Protein AF-A0A1V5C6Q3-F1 (afdb_monomer_lite)

Secondary structure (DSSP, 8-state):
--HHHHHHHHHHTTPPP--TTTSPEEEETTEEEEE-TTT--EE-----TTSHHHHHHHHHHHTT-TT-HHHHTTS-GGGGT-HHHHHHHHHHHHHHHHHHHT-

Radius of gyration: 15.13 Å; chains: 1; bounding box: 44×37×31 Å

pLDDT: mean 80.99, std 16.61, range [42.62, 96.31]

Foldseek 3Di:
DDPVLLQVLCVVLVHHDDDQVPFDWDDDPVDIFGQDPVVRDTDDHGQDQLALVSVVVSLVSLVPDDPSVVVNVVADPCCSVDSVSSVVSSVVVSVVVVVVVVD

Structure (mmCIF, N/CA/C/O backbone):
data_AF-A0A1V5C6Q3-F1
#
_entry.id   AF-A0A1V5C6Q3-F1
#
loop_
_atom_site.group_PDB
_atom_site.id
_atom_site.type_symbol
_atom_site.label_atom_id
_atom_site.label_alt_id
_atom_site.label_comp_id
_atom_site.label_asym_id
_atom_site.label_entity_id
_atom_site.label_seq_id
_atom_site.pdbx_PDB_ins_code
_atom_site.Cartn_x
_atom_site.Cartn_y
_atom_site.Cartn_z
_atom_site.occupancy
_atom_site.B_iso_or_equiv
_atom_site.auth_seq_id
_atom_site.auth_comp_id
_atom_site.auth_asym_id
_atom_site.auth_atom_id
_atom_site.pdbx_PDB_model_num
ATOM 1 N N . MET A 1 1 ? -0.086 10.509 -10.585 1.00 53.94 1 MET A N 1
ATOM 2 C CA . MET A 1 1 ? -0.276 9.479 -9.539 1.00 53.94 1 MET A CA 1
ATOM 3 C C . MET A 1 1 ? -1.204 10.054 -8.485 1.00 53.94 1 MET A C 1
ATOM 5 O O . MET A 1 1 ? -1.134 11.255 -8.260 1.00 53.94 1 MET A O 1
ATOM 9 N N . SER A 1 2 ? -2.141 9.259 -7.963 1.00 77.94 2 SER A N 1
ATOM 10 C CA . SER A 1 2 ? -3.240 9.762 -7.127 1.00 77.94 2 SER A CA 1
ATOM 11 C C . SER A 1 2 ? -2.793 9.872 -5.670 1.00 77.94 2 SER A C 1
ATOM 13 O O . SER A 1 2 ? -2.784 8.880 -4.950 1.00 77.94 2 SER A O 1
ATOM 15 N N . GLU A 1 3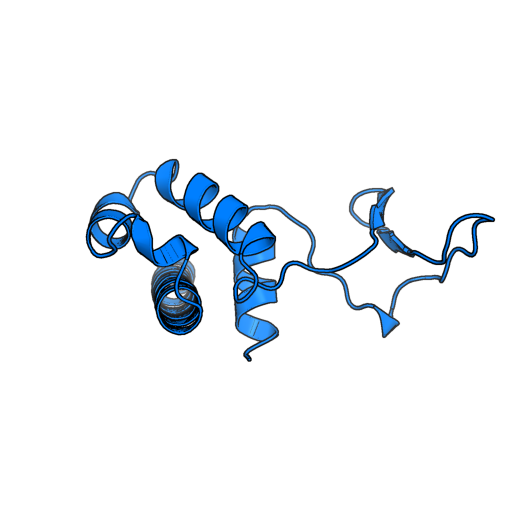 ? -2.423 11.076 -5.234 1.00 85.69 3 GLU A N 1
ATOM 16 C CA . GLU A 1 3 ? -2.146 11.371 -3.821 1.00 85.69 3 GLU A CA 1
ATOM 17 C C . GLU A 1 3 ? -3.309 10.936 -2.916 1.00 85.69 3 GLU A C 1
ATOM 19 O O . GLU A 1 3 ? -3.097 10.412 -1.829 1.00 85.69 3 GLU A O 1
ATOM 24 N N . GLU A 1 4 ? -4.550 11.068 -3.397 1.00 90.62 4 GLU A N 1
ATOM 25 C CA . GLU A 1 4 ? -5.745 10.601 -2.693 1.00 90.62 4 GLU A CA 1
ATOM 26 C C . GLU A 1 4 ? -5.704 9.089 -2.418 1.00 90.62 4 GLU A C 1
ATOM 28 O O . GLU A 1 4 ? -6.046 8.649 -1.319 1.00 90.62 4 GLU A O 1
ATOM 33 N N . ARG A 1 5 ? -5.279 8.287 -3.403 1.00 93.62 5 ARG A N 1
ATOM 34 C CA . ARG A 1 5 ? -5.138 6.833 -3.258 1.00 93.62 5 ARG A CA 1
ATOM 35 C C . ARG A 1 5 ? -4.109 6.503 -2.188 1.00 93.62 5 ARG A C 1
ATOM 37 O O . ARG A 1 5 ? -4.397 5.716 -1.290 1.00 93.62 5 ARG A O 1
ATOM 44 N N . ASP A 1 6 ? -2.926 7.098 -2.293 1.00 92.75 6 ASP A N 1
ATOM 45 C CA . ASP A 1 6 ? -1.811 6.798 -1.398 1.00 92.75 6 ASP A CA 1
ATOM 46 C C . ASP A 1 6 ? -2.115 7.265 0.033 1.00 92.75 6 ASP A C 1
ATOM 48 O O . ASP A 1 6 ? -1.868 6.527 0.988 1.00 92.75 6 ASP A O 1
ATOM 52 N N . ARG A 1 7 ? -2.780 8.415 0.181 1.00 91.12 7 ARG A N 1
ATOM 53 C CA . ARG A 1 7 ? -3.331 8.905 1.450 1.00 91.12 7 ARG A CA 1
ATOM 54 C C . ARG A 1 7 ? -4.325 7.927 2.059 1.00 91.12 7 ARG A C 1
ATOM 56 O O . ARG A 1 7 ? -4.135 7.489 3.189 1.00 91.12 7 ARG A O 1
ATOM 63 N N . PHE A 1 8 ? -5.347 7.537 1.301 1.00 92.62 8 PHE A N 1
ATOM 64 C CA . PHE A 1 8 ? -6.385 6.630 1.788 1.00 92.62 8 PHE A CA 1
ATOM 65 C C . PHE A 1 8 ? -5.814 5.275 2.219 1.00 92.62 8 PHE A C 1
ATOM 67 O O . PHE A 1 8 ? -6.205 4.736 3.253 1.00 92.62 8 PHE A O 1
ATOM 74 N N . LEU A 1 9 ? -4.905 4.706 1.425 1.00 93.75 9 LEU A N 1
ATOM 75 C CA . LEU A 1 9 ? -4.294 3.413 1.726 1.00 93.75 9 LEU A CA 1
ATOM 76 C C . LEU A 1 9 ? -3.361 3.495 2.939 1.00 93.75 9 LEU A C 1
ATOM 78 O O . LEU A 1 9 ? -3.417 2.617 3.791 1.00 93.75 9 LEU A O 1
ATOM 82 N N . THR A 1 10 ? -2.585 4.573 3.064 1.00 91.31 10 THR A N 1
ATOM 83 C CA . THR A 1 10 ? -1.760 4.848 4.253 1.00 91.31 10 THR A CA 1
ATOM 84 C C . THR A 1 10 ? -2.617 4.894 5.517 1.00 91.31 10 THR A C 1
ATOM 86 O O . THR A 1 10 ? -2.342 4.190 6.485 1.00 91.31 10 THR A O 1
ATOM 89 N N . GLU A 1 11 ? -3.723 5.636 5.484 1.00 89.88 11 GLU A N 1
ATOM 90 C CA . GLU A 1 11 ? -4.652 5.712 6.615 1.00 89.88 11 GLU A CA 1
ATOM 91 C C . GLU A 1 11 ? -5.349 4.371 6.889 1.00 89.88 11 GLU A C 1
ATOM 93 O O . GLU A 1 11 ? -5.586 4.011 8.041 1.00 89.88 11 GLU A O 1
ATOM 98 N N . ALA A 1 12 ? -5.661 3.590 5.849 1.00 90.81 12 ALA A N 1
ATOM 99 C CA . ALA A 1 12 ? -6.222 2.249 6.005 1.00 90.81 12 ALA A CA 1
ATOM 100 C C . ALA A 1 12 ? -5.244 1.274 6.679 1.00 90.81 12 ALA A C 1
ATOM 102 O O . ALA A 1 12 ? -5.691 0.380 7.396 1.00 90.81 12 ALA A O 1
ATOM 103 N N . MET A 1 13 ? -3.937 1.473 6.491 1.00 90.75 13 MET A N 1
ATOM 104 C CA . MET A 1 13 ? -2.879 0.735 7.185 1.00 90.75 13 MET A CA 1
ATOM 105 C C . MET A 1 13 ? -2.702 1.169 8.650 1.00 90.75 13 MET A C 1
ATOM 107 O O . MET A 1 13 ? -1.971 0.512 9.387 1.00 90.75 13 MET A O 1
ATOM 111 N N . GLY A 1 14 ? -3.382 2.236 9.087 1.00 85.19 14 GLY A N 1
ATOM 112 C CA . GLY A 1 14 ? -3.201 2.843 10.408 1.00 85.19 14 GLY A CA 1
ATOM 113 C C . GLY A 1 14 ? -1.992 3.779 10.491 1.00 85.19 14 GLY A C 1
ATOM 114 O O . GLY A 1 14 ? -1.629 4.211 11.582 1.00 85.19 14 GLY A O 1
ATOM 115 N N . GLU A 1 15 ? -1.374 4.097 9.355 1.00 84.56 15 GLU A N 1
ATOM 116 C CA . GLU A 1 15 ? -0.265 5.041 9.256 1.00 84.56 15 GLU A CA 1
ATOM 117 C C . GLU A 1 15 ? -0.789 6.462 8.989 1.00 84.56 15 GLU A C 1
ATOM 119 O O . GLU A 1 15 ? -1.933 6.671 8.576 1.00 84.56 15 GLU A O 1
ATOM 124 N N . CYS A 1 16 ? 0.047 7.471 9.233 1.00 77.81 16 CYS A N 1
ATOM 125 C CA . CYS A 1 16 ? -0.320 8.863 8.991 1.00 77.81 16 CYS A CA 1
ATOM 126 C C . CYS A 1 16 ? 0.214 9.332 7.633 1.00 77.81 16 CYS A C 1
ATOM 128 O O . CYS A 1 16 ? 1.419 9.311 7.389 1.00 77.81 16 CYS A O 1
ATOM 130 N N . PHE A 1 17 ? -0.684 9.802 6.766 1.00 77.44 17 PHE A N 1
ATOM 131 C CA . PHE A 1 17 ? -0.311 10.560 5.576 1.00 77.44 17 PHE A CA 1
ATOM 132 C C . PHE A 1 17 ? -0.336 12.046 5.919 1.00 77.44 17 PHE A C 1
ATOM 134 O O . PHE A 1 17 ? -1.325 12.559 6.449 1.00 77.44 17 PHE A O 1
ATOM 141 N N . HIS A 1 18 ? 0.752 12.742 5.637 1.00 74.38 18 HIS A N 1
ATOM 142 C CA . HIS A 1 18 ? 0.969 14.092 6.119 1.00 74.38 18 HIS A CA 1
ATOM 143 C C . HIS A 1 18 ? 0.927 15.095 4.986 1.00 74.38 18 HIS A C 1
ATOM 145 O O . HIS A 1 18 ? 1.498 14.888 3.921 1.00 74.38 18 HIS A O 1
ATOM 151 N N . ASP A 1 19 ? 0.287 16.222 5.241 1.00 64.56 19 ASP A N 1
ATOM 152 C CA . ASP A 1 19 ? 0.438 17.368 4.370 1.00 64.56 19 ASP A CA 1
ATOM 153 C C . ASP A 1 19 ? 1.770 18.045 4.714 1.00 64.56 19 ASP A C 1
ATOM 155 O O . ASP A 1 19 ? 1.933 18.594 5.810 1.00 64.56 19 ASP A O 1
ATOM 159 N N . ILE A 1 20 ? 2.748 17.928 3.813 1.00 57.25 20 ILE A N 1
ATOM 160 C CA . ILE A 1 20 ? 4.100 18.471 4.007 1.00 57.25 20 ILE A CA 1
ATOM 161 C C . ILE A 1 20 ? 4.032 20.002 4.173 1.00 57.25 20 ILE A C 1
ATOM 163 O O . ILE A 1 20 ? 4.865 20.567 4.881 1.00 57.25 20 ILE A O 1
ATOM 167 N N . ASP A 1 21 ? 2.990 20.650 3.637 1.00 55.59 21 ASP A N 1
ATOM 168 C CA . ASP A 1 21 ? 2.769 22.095 3.745 1.00 55.59 21 ASP A CA 1
ATOM 169 C C . ASP A 1 21 ? 2.183 22.522 5.108 1.00 55.59 21 ASP A C 1
ATOM 171 O O . ASP A 1 21 ? 2.247 23.698 5.471 1.00 55.59 21 ASP A O 1
ATOM 175 N N . LEU A 1 22 ? 1.641 21.585 5.899 1.00 51.06 22 LEU A N 1
ATOM 176 C CA . LEU A 1 22 ? 1.056 21.855 7.224 1.00 51.06 22 LEU A CA 1
ATOM 177 C C . LEU A 1 22 ? 1.990 21.501 8.395 1.00 51.06 22 LEU A C 1
ATOM 179 O O . LEU A 1 22 ? 1.676 21.801 9.552 1.00 51.06 22 LEU A O 1
ATOM 183 N N . GLY A 1 23 ? 3.130 20.859 8.128 1.00 53.62 23 GLY A N 1
ATOM 184 C CA . GLY A 1 23 ? 4.129 20.530 9.143 1.00 53.62 23 GLY A CA 1
ATOM 185 C C . GLY A 1 23 ? 4.942 21.753 9.579 1.00 53.62 23 GLY A C 1
ATOM 186 O O . GLY A 1 23 ? 5.304 22.597 8.765 1.00 53.62 23 GLY A O 1
ATOM 187 N N . LYS A 1 24 ? 5.299 21.852 10.870 1.00 50.69 24 LYS A N 1
ATOM 188 C CA . LYS A 1 24 ? 6.350 22.794 11.291 1.00 50.69 24 LYS A CA 1
ATOM 189 C C . LYS A 1 24 ? 7.699 22.223 10.839 1.00 50.69 24 LYS A C 1
ATOM 191 O O . LYS A 1 24 ? 8.061 21.152 11.333 1.00 50.69 24 LYS A O 1
ATOM 196 N N . PRO A 1 25 ? 8.447 22.894 9.946 1.00 54.00 25 PRO A N 1
ATOM 197 C CA . PRO A 1 25 ? 9.753 22.406 9.533 1.00 54.00 25 PRO A CA 1
ATOM 198 C C . PRO A 1 25 ? 10.691 22.398 10.742 1.00 54.00 25 PRO A C 1
ATOM 200 O O . PRO A 1 25 ? 10.946 23.431 11.363 1.00 54.00 25 PRO A O 1
ATOM 203 N N . VAL A 1 26 ? 11.204 21.223 11.088 1.00 53.44 26 VAL A N 1
ATOM 204 C CA . VAL A 1 26 ? 12.270 21.053 12.069 1.00 53.44 26 VAL A CA 1
ATOM 205 C C . VAL A 1 26 ? 13.570 20.936 11.290 1.00 53.44 26 VAL A C 1
ATOM 207 O O . VAL A 1 26 ? 13.826 19.939 10.616 1.00 53.44 26 VAL A O 1
ATOM 210 N N . PHE A 1 27 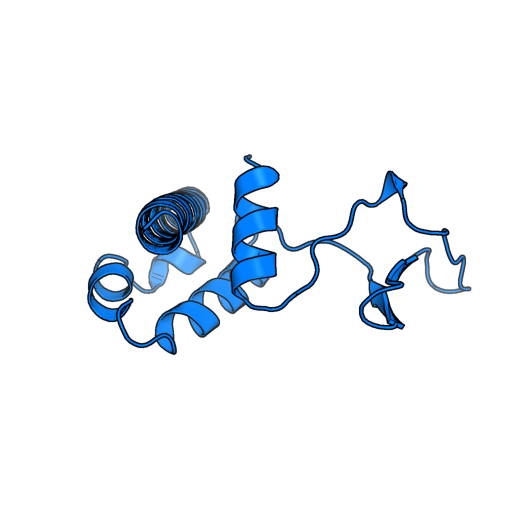? 14.404 21.969 11.370 1.00 49.25 27 PHE A N 1
ATOM 211 C CA . PHE A 1 27 ? 15.763 21.916 10.844 1.00 49.25 27 PHE A CA 1
ATOM 212 C C . PHE A 1 27 ? 16.665 21.250 11.883 1.00 49.25 27 PHE A C 1
ATOM 214 O O . PHE A 1 27 ? 16.913 21.810 12.949 1.00 49.25 27 PHE A O 1
ATOM 221 N N . SER A 1 28 ? 17.154 20.048 11.578 1.00 51.09 28 SER A N 1
ATOM 222 C CA . SER A 1 28 ? 18.231 19.407 12.334 1.00 51.09 28 SER A CA 1
ATOM 223 C C . SER A 1 28 ? 19.538 19.460 11.538 1.00 51.09 28 SER A C 1
ATOM 225 O O . SER A 1 28 ? 19.532 19.625 10.317 1.00 51.09 28 SER A O 1
ATOM 227 N N . CYS A 1 29 ? 20.673 19.249 12.208 1.00 42.62 29 CYS A N 1
ATOM 228 C CA . CYS A 1 29 ? 22.013 19.249 11.606 1.00 42.62 29 CYS A CA 1
ATOM 229 C C . CYS A 1 29 ? 22.214 18.188 10.498 1.00 42.62 29 CYS A C 1
ATOM 231 O O . CYS A 1 29 ? 23.273 18.157 9.879 1.00 42.62 29 CYS A O 1
ATOM 233 N N . LYS A 1 30 ? 21.239 17.289 10.278 1.00 46.25 30 LYS A N 1
ATOM 234 C CA . LYS A 1 30 ? 21.294 16.162 9.331 1.00 46.25 30 LYS A CA 1
ATOM 235 C C . LYS A 1 30 ? 20.238 16.219 8.214 1.00 46.25 30 LYS A C 1
ATOM 237 O O . LYS A 1 30 ? 20.130 15.266 7.450 1.00 46.25 30 LYS A O 1
ATOM 242 N N . GLY A 1 31 ? 19.479 17.310 8.109 1.00 52.28 31 GLY A N 1
ATOM 243 C CA . GLY A 1 31 ? 18.369 17.446 7.161 1.00 52.28 31 GLY A CA 1
ATOM 244 C C . GLY A 1 31 ? 17.084 17.912 7.846 1.00 52.28 31 GLY A C 1
ATOM 245 O O . GLY A 1 31 ? 16.922 17.755 9.062 1.00 52.28 31 GLY A O 1
ATOM 246 N N . GLY A 1 32 ? 16.207 18.547 7.065 1.00 52.06 32 GLY A N 1
ATOM 247 C CA . GLY A 1 32 ? 14.895 19.011 7.518 1.00 52.06 32 GLY A CA 1
ATOM 248 C C . GLY A 1 32 ? 13.865 17.880 7.529 1.00 52.06 32 GLY A C 1
ATOM 249 O O . GLY A 1 32 ? 13.888 17.021 6.653 1.00 52.06 32 GLY A O 1
ATOM 250 N N . GLY A 1 33 ? 12.968 17.888 8.512 1.00 55.81 33 GLY A N 1
ATOM 251 C CA . GLY A 1 33 ? 11.804 16.997 8.594 1.00 55.81 33 GLY A CA 1
ATOM 252 C C . GLY A 1 33 ? 10.651 17.687 9.321 1.00 55.81 33 GLY A C 1
ATOM 253 O O . GLY A 1 33 ? 10.760 18.863 9.668 1.00 55.81 33 GLY A O 1
ATOM 254 N N . PHE A 1 34 ? 9.550 16.986 9.576 1.00 61.12 34 PHE A N 1
ATOM 255 C CA . PHE A 1 34 ? 8.449 17.514 10.389 1.00 61.12 34 PHE A CA 1
ATOM 256 C C . PHE A 1 34 ? 8.109 16.547 11.519 1.00 61.12 34 PHE A C 1
ATOM 258 O O . PHE A 1 34 ? 8.225 15.336 11.357 1.00 61.12 34 PHE A O 1
ATOM 265 N N . VAL A 1 35 ? 7.685 17.078 12.664 1.00 62.28 35 VAL A N 1
ATOM 266 C CA . VAL A 1 35 ? 7.090 16.257 13.726 1.00 62.28 35 VAL A CA 1
ATOM 267 C C . VAL A 1 35 ? 5.592 16.216 13.486 1.00 62.28 35 VAL A C 1
ATOM 269 O O . VAL A 1 35 ? 4.935 17.261 13.467 1.00 62.28 35 VAL A O 1
ATOM 272 N N . CYS A 1 36 ? 5.049 15.024 13.268 1.00 61.41 36 CYS A N 1
ATOM 273 C CA . CYS A 1 36 ? 3.614 14.866 13.115 1.00 61.41 36 CYS A CA 1
ATOM 274 C C . CYS A 1 36 ? 2.916 15.109 14.462 1.00 61.41 36 CYS A C 1
ATOM 276 O O . CYS A 1 36 ? 3.229 14.432 15.436 1.00 61.41 36 CYS A O 1
ATOM 278 N N . PRO A 1 37 ? 1.917 16.001 14.550 1.00 58.62 37 PRO A N 1
ATOM 279 C CA . PRO A 1 37 ? 1.202 16.244 15.802 1.00 58.62 37 PRO A CA 1
ATOM 280 C C . PRO A 1 37 ? 0.277 15.087 16.220 1.00 58.62 37 PRO A C 1
ATOM 282 O O . PRO A 1 37 ? -0.260 15.122 17.320 1.00 58.62 37 PRO A O 1
ATOM 285 N N . LYS A 1 38 ? 0.042 14.094 15.347 1.00 62.62 38 LYS A N 1
ATOM 286 C CA . LYS A 1 38 ? -0.786 12.915 15.650 1.00 62.62 38 LYS A CA 1
ATOM 287 C C . LYS A 1 38 ? 0.026 11.723 16.151 1.00 62.62 38 LYS A C 1
ATOM 289 O O . LYS A 1 38 ? -0.444 11.040 17.052 1.00 62.62 38 LYS A O 1
ATOM 294 N N . CYS A 1 39 ? 1.193 11.454 15.562 1.00 65.19 39 CYS A N 1
ATOM 295 C CA . CYS A 1 39 ? 2.053 10.345 15.987 1.00 65.19 39 CYS A CA 1
ATOM 296 C C . CYS A 1 39 ? 3.283 10.785 16.791 1.00 65.19 39 CYS A C 1
ATOM 298 O O . CYS A 1 39 ? 3.990 9.928 17.295 1.00 65.19 39 CYS A O 1
ATOM 300 N N . GLU A 1 40 ? 3.535 12.092 16.925 1.00 63.62 40 GLU A N 1
ATOM 301 C CA . GLU A 1 40 ? 4.696 12.681 17.620 1.00 63.62 40 GLU A CA 1
ATOM 302 C C . GLU A 1 40 ? 6.066 12.236 17.069 1.00 63.62 40 GLU A C 1
ATOM 304 O O . GLU A 1 40 ? 7.109 12.525 17.655 1.00 63.62 40 GLU A O 1
ATOM 309 N N . GLU A 1 41 ? 6.086 11.592 15.901 1.00 63.41 41 GLU A N 1
ATOM 310 C CA . GLU A 1 41 ? 7.302 11.109 15.252 1.00 63.41 41 GLU A CA 1
ATOM 311 C C . GLU A 1 41 ? 7.835 12.090 14.204 1.00 63.41 41 GLU A C 1
ATOM 313 O O . GLU A 1 41 ? 7.088 12.866 13.595 1.00 63.41 41 GLU A O 1
ATOM 318 N N . LEU A 1 42 ? 9.156 12.036 13.991 1.00 63.41 42 LEU A N 1
ATOM 319 C CA . LEU A 1 42 ? 9.823 12.722 12.891 1.00 63.41 42 LEU A CA 1
ATOM 320 C C . LEU A 1 42 ? 9.529 11.980 11.592 1.00 63.41 42 LEU A C 1
ATOM 322 O O . LEU A 1 42 ? 9.886 10.814 11.436 1.00 63.41 42 LEU A O 1
ATOM 326 N N . VAL A 1 43 ? 8.955 12.687 10.634 1.00 63.91 43 VAL A N 1
ATOM 327 C CA . VAL A 1 43 ? 8.597 12.124 9.343 1.00 63.91 43 VAL A CA 1
ATOM 328 C C . VAL A 1 43 ? 9.383 12.828 8.247 1.00 63.91 43 VAL A C 1
ATOM 330 O O . VAL A 1 43 ? 9.549 14.052 8.240 1.00 63.91 43 VAL A O 1
ATOM 333 N N . VAL A 1 44 ? 9.902 12.012 7.333 1.00 62.16 44 VAL A N 1
ATOM 334 C CA . VAL A 1 44 ? 10.821 12.433 6.269 1.00 62.16 44 VAL A CA 1
ATOM 335 C C . VAL A 1 44 ? 10.140 12.381 4.896 1.00 62.16 44 VAL A C 1
ATOM 337 O O . VAL A 1 44 ? 10.490 13.154 4.008 1.00 62.16 44 VAL A O 1
ATOM 340 N N . SER A 1 45 ? 9.122 11.531 4.726 1.00 67.81 45 SER A N 1
ATOM 341 C CA . SER A 1 45 ? 8.305 11.436 3.510 1.00 67.81 45 SER A CA 1
ATOM 342 C C . SER A 1 45 ? 6.973 10.726 3.778 1.00 67.81 45 SER A C 1
ATOM 344 O O . SER A 1 45 ? 6.845 9.988 4.753 1.00 67.81 45 SER A O 1
ATOM 346 N N . ASN A 1 46 ? 5.992 10.926 2.895 1.00 82.50 46 ASN A N 1
ATOM 347 C CA . ASN A 1 46 ? 4.784 10.097 2.839 1.00 82.50 46 ASN A CA 1
ATOM 348 C C . ASN A 1 46 ? 5.040 8.780 2.102 1.00 82.50 46 ASN A C 1
ATOM 350 O O . ASN A 1 46 ? 6.029 8.654 1.381 1.00 82.50 46 ASN A O 1
ATOM 354 N N . ASN A 1 47 ? 4.105 7.837 2.234 1.00 85.94 47 ASN A N 1
ATOM 355 C CA . ASN A 1 47 ? 4.080 6.639 1.403 1.00 85.94 47 ASN A CA 1
ATOM 356 C C . ASN A 1 47 ? 3.655 6.979 -0.027 1.00 85.94 47 ASN A C 1
ATOM 358 O O . ASN A 1 47 ? 2.614 7.598 -0.245 1.00 85.94 47 ASN A O 1
ATOM 362 N N . TYR A 1 48 ? 4.415 6.480 -0.993 1.00 89.94 48 TYR A N 1
ATOM 363 C CA . TYR A 1 48 ? 4.107 6.525 -2.413 1.00 89.94 48 TYR A CA 1
ATOM 364 C C . TYR A 1 48 ? 4.162 5.106 -2.974 1.00 89.94 48 TYR A C 1
ATOM 366 O O . TYR A 1 48 ? 5.221 4.614 -3.350 1.00 89.94 48 TYR A O 1
ATOM 374 N N . PHE A 1 49 ? 3.018 4.426 -3.084 1.00 92.62 49 PHE A N 1
ATOM 375 C CA . PHE A 1 49 ? 2.963 2.990 -3.419 1.00 92.62 49 PHE A CA 1
ATOM 376 C C . PHE A 1 49 ? 3.366 2.642 -4.860 1.00 92.62 49 PHE A C 1
ATOM 378 O O . PHE A 1 49 ? 3.384 1.479 -5.254 1.00 92.62 49 PHE A O 1
ATOM 385 N N . SER A 1 50 ? 3.726 3.639 -5.661 1.00 90.25 50 SER A N 1
ATOM 386 C CA . SER A 1 50 ? 4.451 3.447 -6.915 1.00 90.25 50 SER A CA 1
ATOM 387 C C . SER A 1 50 ? 5.927 3.099 -6.713 1.00 90.25 50 SER A C 1
ATOM 389 O O . SER A 1 50 ? 6.551 2.517 -7.607 1.00 90.25 50 SER A O 1
ATOM 391 N N . THR A 1 51 ? 6.513 3.470 -5.573 1.00 91.81 51 THR A N 1
ATOM 392 C CA . THR A 1 51 ? 7.889 3.130 -5.211 1.00 91.81 51 THR A CA 1
ATOM 393 C C . THR A 1 51 ? 7.948 1.690 -4.721 1.00 91.81 51 THR A C 1
ATOM 395 O O . THR A 1 51 ? 6.985 1.148 -4.180 1.00 91.81 51 THR A O 1
ATOM 398 N N . ARG A 1 52 ? 9.091 1.038 -4.934 1.00 92.94 52 ARG A N 1
ATOM 399 C CA . ARG A 1 52 ? 9.279 -0.356 -4.525 1.00 92.94 52 ARG A CA 1
ATOM 400 C C . ARG A 1 52 ? 9.201 -0.524 -3.004 1.00 92.94 52 ARG A C 1
ATOM 402 O O . ARG A 1 52 ? 8.621 -1.497 -2.535 1.00 92.94 52 ARG A O 1
ATOM 409 N N . GLU A 1 53 ? 9.799 0.401 -2.257 1.00 90.44 53 GLU A N 1
ATOM 410 C CA . GLU A 1 53 ? 9.902 0.321 -0.798 1.00 90.44 53 GLU A CA 1
ATOM 411 C C . GLU A 1 53 ? 8.530 0.442 -0.127 1.00 90.44 53 GLU A C 1
ATOM 413 O O . GLU A 1 53 ? 8.131 -0.442 0.633 1.00 90.44 53 GLU A O 1
ATOM 418 N N . ASP A 1 54 ? 7.771 1.482 -0.471 1.00 91.31 54 ASP A N 1
ATOM 419 C CA . ASP A 1 54 ? 6.456 1.718 0.125 1.00 91.31 54 ASP A CA 1
ATOM 420 C C . ASP A 1 54 ? 5.462 0.639 -0.315 1.00 91.31 54 ASP A C 1
ATOM 422 O O . ASP A 1 54 ? 4.650 0.159 0.479 1.00 91.31 54 ASP A O 1
ATOM 426 N N . PHE A 1 55 ? 5.558 0.187 -1.570 1.00 94.94 55 PHE A N 1
ATOM 427 C CA . PHE A 1 55 ? 4.743 -0.918 -2.059 1.00 94.94 55 PHE A CA 1
ATOM 428 C C . PHE A 1 55 ? 5.006 -2.226 -1.316 1.00 94.94 55 PHE A C 1
ATOM 430 O O . PHE A 1 55 ? 4.062 -2.956 -1.033 1.00 94.94 55 PHE A O 1
ATOM 437 N N . ALA A 1 56 ? 6.259 -2.535 -0.971 1.00 94.38 56 ALA A N 1
ATOM 438 C CA . ALA A 1 56 ? 6.570 -3.745 -0.214 1.00 94.38 56 ALA A CA 1
ATOM 439 C C . ALA A 1 56 ? 5.871 -3.750 1.158 1.00 94.38 56 ALA A C 1
ATOM 441 O O . ALA A 1 56 ? 5.367 -4.793 1.585 1.00 94.38 56 ALA A O 1
ATOM 442 N N . ARG A 1 57 ? 5.768 -2.584 1.815 1.00 93.38 57 ARG A N 1
ATOM 443 C CA . ARG A 1 57 ? 5.001 -2.432 3.063 1.00 93.38 57 ARG A CA 1
ATOM 444 C C . ARG A 1 57 ? 3.507 -2.661 2.838 1.00 93.38 57 ARG A C 1
ATOM 446 O O . ARG A 1 57 ? 2.904 -3.455 3.560 1.00 93.38 57 ARG A O 1
ATOM 453 N N . LEU A 1 58 ? 2.929 -2.050 1.799 1.00 94.94 58 LEU A N 1
ATOM 454 C CA . LEU A 1 58 ? 1.523 -2.261 1.430 1.00 94.94 58 LEU A CA 1
ATOM 455 C C . LEU A 1 58 ? 1.232 -3.738 1.132 1.00 94.94 58 LEU A C 1
ATOM 457 O O . LEU A 1 58 ? 0.265 -4.299 1.640 1.00 94.94 58 LEU A O 1
ATOM 461 N N . TRP A 1 59 ? 2.093 -4.389 0.353 1.00 95.06 59 TRP A N 1
ATOM 462 C CA . TRP A 1 59 ? 1.991 -5.800 -0.009 1.00 95.06 59 TRP A CA 1
ATOM 463 C C . TRP A 1 59 ? 1.986 -6.707 1.226 1.00 95.06 59 TRP A C 1
ATOM 465 O O . TRP A 1 59 ? 1.137 -7.591 1.357 1.00 95.06 59 TRP A O 1
ATOM 475 N N . GLN A 1 60 ? 2.902 -6.461 2.167 1.00 94.38 60 GLN A N 1
ATOM 476 C CA . GLN A 1 60 ? 2.965 -7.199 3.427 1.00 94.38 60 GLN A CA 1
ATOM 477 C C . GLN A 1 60 ? 1.748 -6.933 4.322 1.00 94.38 60 GLN A C 1
ATOM 479 O O . GLN A 1 60 ? 1.313 -7.825 5.049 1.00 94.38 60 GLN A O 1
ATOM 484 N N . TRP A 1 61 ? 1.209 -5.715 4.310 1.00 95.12 61 TRP A N 1
ATOM 485 C CA . TRP A 1 61 ? 0.005 -5.393 5.064 1.00 95.12 61 TRP A CA 1
ATOM 486 C C . TRP A 1 61 ? -1.218 -6.126 4.502 1.00 95.12 61 TRP A C 1
ATOM 488 O O . TRP A 1 61 ? -1.931 -6.771 5.274 1.00 95.12 61 TRP A O 1
ATOM 498 N N . VAL A 1 62 ? -1.420 -6.103 3.176 1.00 95.31 62 VAL A N 1
ATOM 499 C CA . VAL A 1 62 ? -2.548 -6.776 2.505 1.00 95.31 62 VAL A CA 1
ATOM 500 C C . VAL A 1 62 ? -2.529 -8.282 2.750 1.00 95.31 62 VAL A C 1
ATOM 502 O O . VAL A 1 62 ? -3.581 -8.859 3.019 1.00 95.31 62 VAL A O 1
ATOM 505 N N . SER A 1 63 ? -1.355 -8.922 2.712 1.00 94.44 63 SER A N 1
ATOM 506 C CA . SER A 1 63 ? -1.239 -10.376 2.906 1.00 94.44 63 SER A CA 1
ATOM 507 C C . SER A 1 63 ? -1.677 -10.859 4.295 1.00 94.44 63 SER A C 1
ATOM 509 O O . SER A 1 63 ? -1.917 -12.051 4.481 1.00 94.44 63 SER A O 1
ATOM 511 N N . LYS A 1 64 ? -1.811 -9.941 5.261 1.00 94.69 64 LYS A N 1
ATOM 512 C CA . LYS A 1 64 ? -2.265 -10.212 6.631 1.00 94.69 64 LYS A CA 1
ATOM 513 C C . LYS A 1 64 ? -3.738 -9.864 6.869 1.00 94.69 64 LYS A C 1
ATOM 515 O O . LYS A 1 64 ? -4.237 -10.145 7.953 1.00 94.69 64 LYS A O 1
ATOM 520 N N . GLN A 1 65 ? -4.429 -9.239 5.911 1.00 92.31 65 GLN A N 1
ATOM 521 C CA . GLN A 1 65 ? -5.821 -8.824 6.099 1.00 92.31 65 GLN A CA 1
ATOM 522 C C . GLN A 1 65 ? -6.794 -9.965 5.803 1.00 92.31 65 GLN A C 1
ATOM 524 O O . GLN A 1 65 ? -6.878 -10.468 4.675 1.00 92.31 65 GLN A O 1
ATOM 529 N N . GLU A 1 66 ? -7.600 -10.320 6.801 1.00 88.62 66 GLU A N 1
ATOM 530 C CA . GLU A 1 66 ? -8.729 -11.226 6.612 1.00 88.62 66 GLU A CA 1
ATOM 531 C C . GLU A 1 66 ? -9.731 -10.610 5.616 1.00 88.62 66 GLU A C 1
ATOM 533 O O . GLU A 1 66 ? -10.120 -9.449 5.728 1.00 88.62 66 GLU A O 1
ATOM 538 N N . GLY A 1 67 ? -10.117 -11.372 4.589 1.00 88.94 67 GLY A N 1
ATOM 539 C CA . GLY A 1 67 ? -11.044 -10.921 3.540 1.00 88.94 67 GLY A CA 1
ATOM 540 C C . GLY A 1 67 ? -10.398 -10.342 2.274 1.00 88.94 67 GLY A C 1
ATOM 541 O O . GLY A 1 67 ? -11.084 -10.229 1.260 1.00 88.94 67 GLY A O 1
ATOM 542 N N . LEU A 1 68 ? -9.088 -10.059 2.264 1.00 93.19 68 LEU A N 1
ATOM 543 C CA . LEU A 1 68 ? -8.377 -9.604 1.054 1.00 93.19 68 LEU A CA 1
ATOM 544 C C . LEU A 1 68 ? -7.646 -10.721 0.297 1.00 93.19 68 LEU A C 1
ATOM 546 O O . LEU A 1 68 ? -7.080 -10.465 -0.764 1.00 93.19 68 LEU A O 1
ATOM 550 N N . GLY A 1 69 ? -7.691 -11.967 0.779 1.00 92.06 69 GLY A N 1
ATOM 551 C CA . GLY A 1 69 ? -6.952 -13.086 0.183 1.00 92.06 69 GLY A CA 1
ATOM 552 C C . GLY A 1 69 ? -7.241 -13.301 -1.308 1.00 92.06 69 GLY A C 1
ATOM 553 O O . GLY A 1 69 ? -6.312 -13.429 -2.095 1.00 92.06 69 GLY A O 1
ATOM 554 N N . SER A 1 70 ? -8.513 -13.248 -1.727 1.00 92.50 70 SER A N 1
ATOM 555 C CA . SER A 1 70 ? -8.881 -13.403 -3.148 1.00 92.50 70 SER A CA 1
ATOM 556 C C . SER A 1 70 ? -8.353 -12.268 -4.029 1.00 92.50 70 SER A C 1
ATOM 558 O O . SER A 1 70 ? -7.970 -12.507 -5.170 1.00 92.50 70 SER A O 1
ATOM 560 N N . PHE A 1 71 ? -8.314 -11.041 -3.502 1.00 95.06 71 PHE A N 1
ATOM 561 C CA . PHE A 1 71 ? -7.710 -9.908 -4.197 1.00 95.06 71 PHE A CA 1
ATOM 562 C C . PHE A 1 71 ? -6.195 -10.095 -4.310 1.00 95.06 71 PHE A C 1
ATOM 564 O O . PHE A 1 71 ? -5.641 -9.980 -5.397 1.00 95.06 71 PHE A O 1
ATOM 571 N N . PHE A 1 72 ? -5.537 -10.438 -3.202 1.00 94.19 72 PHE A N 1
ATOM 572 C CA . PHE A 1 72 ? -4.089 -10.611 -3.139 1.00 94.19 72 PHE A CA 1
ATOM 573 C C . PHE A 1 72 ? -3.593 -11.722 -4.073 1.00 94.19 72 PHE A C 1
ATOM 575 O O . PHE A 1 72 ? -2.633 -11.523 -4.809 1.00 94.19 72 PHE A O 1
ATOM 582 N N . SER A 1 73 ? -4.289 -12.862 -4.121 1.00 92.94 73 SER A N 1
ATOM 583 C CA . SER A 1 73 ? -3.943 -13.986 -5.001 1.00 92.94 73 SER A CA 1
ATOM 584 C C . SER A 1 73 ? -4.106 -13.694 -6.497 1.00 92.94 73 SER A C 1
ATOM 586 O O . SER A 1 73 ? -3.595 -14.460 -7.310 1.00 92.94 73 SER A O 1
ATOM 588 N N . ALA A 1 74 ? -4.797 -12.615 -6.881 1.00 94.50 74 ALA A N 1
ATOM 589 C CA . ALA A 1 74 ? -4.918 -12.212 -8.282 1.00 94.50 74 ALA A CA 1
ATOM 590 C C . ALA A 1 74 ? -3.631 -11.575 -8.837 1.00 94.50 74 ALA A 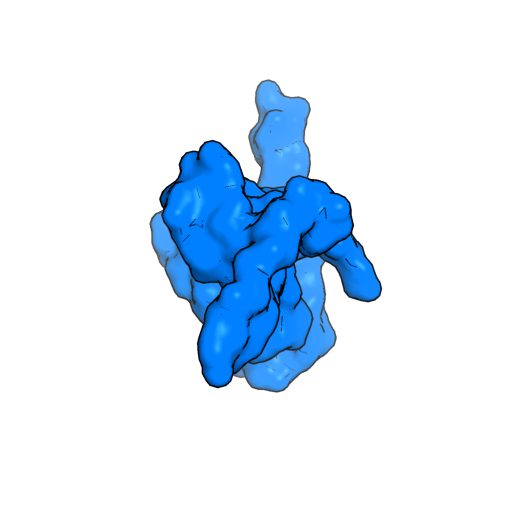C 1
ATOM 592 O O . ALA A 1 74 ? -3.529 -11.379 -10.049 1.00 94.50 74 ALA A O 1
ATOM 593 N N . PHE A 1 75 ? -2.666 -11.254 -7.970 1.00 94.00 75 PHE A N 1
ATOM 594 C CA . PHE A 1 75 ? -1.415 -10.610 -8.345 1.00 94.00 75 PHE A CA 1
ATOM 595 C C . PHE A 1 75 ? -0.219 -11.539 -8.089 1.00 94.00 75 PHE A C 1
ATOM 597 O O . PHE A 1 75 ? -0.100 -12.115 -7.005 1.00 94.00 75 PHE A O 1
ATOM 604 N N . PRO A 1 76 ? 0.689 -11.694 -9.065 1.00 92.06 76 PRO A N 1
ATOM 605 C CA . PRO A 1 76 ? 1.895 -12.496 -8.897 1.00 92.06 76 PRO A CA 1
ATOM 606 C C . PRO A 1 76 ? 2.944 -11.779 -8.028 1.00 92.06 76 PRO A C 1
ATOM 608 O O . PRO A 1 76 ? 2.925 -10.559 -7.875 1.00 92.06 76 PRO A O 1
ATOM 611 N N . ALA A 1 77 ? 3.884 -12.527 -7.445 1.00 86.56 77 ALA A N 1
ATOM 612 C CA . ALA A 1 77 ? 4.890 -11.976 -6.524 1.00 86.56 77 ALA A CA 1
ATOM 613 C C . ALA A 1 77 ? 5.866 -10.975 -7.181 1.00 86.56 77 ALA A C 1
ATOM 615 O O . ALA A 1 77 ? 6.413 -10.106 -6.502 1.00 86.56 77 ALA A O 1
ATOM 616 N N . ASP A 1 78 ? 6.064 -11.064 -8.497 1.00 90.19 78 ASP A N 1
ATOM 617 C CA . ASP A 1 78 ? 6.878 -10.137 -9.294 1.00 90.19 78 ASP A CA 1
ATOM 618 C C . ASP A 1 78 ? 6.212 -8.764 -9.504 1.00 90.19 78 ASP A C 1
ATOM 620 O O 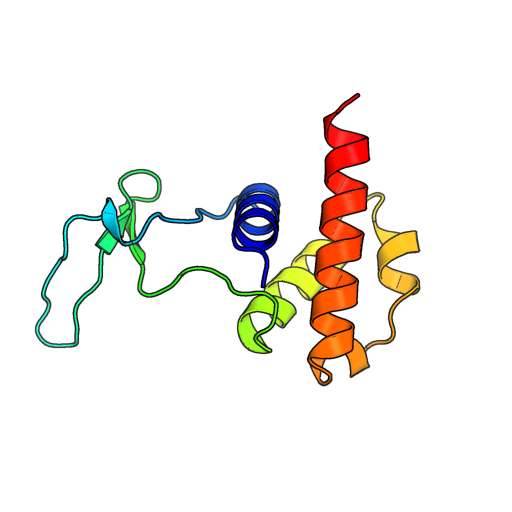. ASP A 1 78 ? 6.875 -7.832 -9.963 1.00 90.19 78 ASP A O 1
ATOM 624 N N . THR A 1 79 ? 4.957 -8.585 -9.066 1.00 91.75 79 THR A N 1
ATOM 625 C CA . THR A 1 79 ? 4.279 -7.275 -8.984 1.00 91.75 79 THR A CA 1
ATOM 626 C C . THR A 1 79 ? 5.156 -6.230 -8.289 1.00 91.75 79 THR A C 1
ATOM 628 O O . THR A 1 79 ? 5.169 -5.071 -8.691 1.00 91.75 79 THR A O 1
ATOM 631 N N . ILE A 1 80 ? 5.943 -6.629 -7.280 1.00 90.38 80 ILE A N 1
ATOM 632 C CA . ILE A 1 80 ? 6.846 -5.731 -6.542 1.00 90.38 80 ILE A CA 1
ATOM 633 C C . ILE A 1 80 ? 7.877 -5.069 -7.466 1.00 90.38 80 ILE A C 1
ATOM 635 O O . ILE A 1 80 ? 8.253 -3.920 -7.233 1.00 90.38 80 ILE A O 1
ATOM 639 N N . GLU A 1 81 ? 8.326 -5.749 -8.519 1.00 91.00 81 GLU A N 1
ATOM 640 C CA . GLU A 1 81 ? 9.391 -5.266 -9.402 1.00 91.00 81 GLU A CA 1
ATOM 641 C C . GLU A 1 81 ? 8.865 -4.305 -10.478 1.00 91.00 81 GLU A C 1
ATOM 643 O O . GLU A 1 81 ? 9.543 -3.342 -10.847 1.00 91.00 81 GLU A O 1
ATOM 648 N N . ASN A 1 82 ? 7.620 -4.483 -10.921 1.00 92.62 82 ASN A N 1
ATOM 649 C CA . ASN A 1 82 ? 7.041 -3.714 -12.019 1.00 92.62 82 ASN A CA 1
ATOM 650 C C . ASN A 1 82 ? 6.200 -2.520 -11.527 1.00 92.62 82 ASN A C 1
ATOM 652 O O . ASN A 1 82 ? 5.186 -2.684 -10.858 1.00 92.62 82 ASN A O 1
ATOM 656 N N . SER A 1 83 ? 6.588 -1.301 -11.915 1.00 91.00 83 SER A N 1
ATOM 657 C CA . SER A 1 83 ? 5.898 -0.064 -11.512 1.00 91.00 83 SER A CA 1
ATOM 658 C C . SER A 1 83 ? 4.431 0.017 -11.937 1.00 91.00 83 SER A C 1
ATOM 660 O O . SER A 1 83 ? 3.610 0.566 -11.198 1.00 91.00 83 SER A O 1
ATOM 662 N N . ASP A 1 84 ? 4.087 -0.503 -13.109 1.00 93.19 84 ASP A N 1
ATOM 663 C CA . ASP A 1 84 ? 2.715 -0.456 -13.611 1.00 93.19 84 ASP A CA 1
ATOM 664 C C . ASP A 1 84 ? 1.833 -1.438 -12.839 1.00 93.19 84 ASP A C 1
ATOM 666 O O . ASP A 1 84 ? 0.726 -1.088 -12.428 1.00 93.19 84 ASP A O 1
ATOM 670 N N . GLU A 1 85 ? 2.359 -2.627 -12.538 1.00 94.38 85 GLU A N 1
ATOM 671 C CA . GLU A 1 85 ? 1.654 -3.620 -11.724 1.00 94.38 85 GLU A CA 1
ATOM 672 C C . GLU A 1 85 ? 1.500 -3.160 -10.266 1.00 94.38 85 GLU A C 1
ATOM 674 O O . GLU A 1 85 ? 0.419 -3.311 -9.694 1.00 94.38 85 GLU A O 1
ATOM 679 N N . ARG A 1 86 ? 2.503 -2.482 -9.684 1.00 94.81 86 ARG A N 1
ATOM 680 C CA . ARG A 1 86 ? 2.364 -1.830 -8.366 1.00 94.81 86 ARG A CA 1
ATOM 681 C C . ARG A 1 86 ? 1.211 -0.831 -8.341 1.00 94.81 86 ARG A C 1
ATOM 683 O O . ARG A 1 86 ? 0.382 -0.850 -7.430 1.00 94.81 86 ARG A O 1
ATOM 690 N N . ASN A 1 87 ? 1.127 0.027 -9.358 1.00 94.69 87 ASN A N 1
ATOM 691 C CA . ASN A 1 87 ? 0.047 1.005 -9.459 1.00 94.69 87 ASN A CA 1
ATOM 692 C C . ASN A 1 87 ? -1.313 0.336 -9.661 1.00 94.69 87 ASN A C 1
ATOM 694 O O . ASN A 1 87 ? -2.278 0.713 -9.000 1.00 94.69 87 ASN A O 1
ATOM 698 N N . ARG A 1 88 ? -1.387 -0.687 -10.515 1.00 95.19 88 ARG A N 1
ATOM 699 C CA . ARG A 1 88 ? -2.611 -1.457 -10.744 1.00 95.19 88 ARG A CA 1
ATOM 700 C C . ARG A 1 88 ? -3.105 -2.135 -9.466 1.00 95.19 88 ARG A C 1
ATOM 702 O O . ARG A 1 88 ? -4.306 -2.105 -9.190 1.00 95.19 88 ARG A O 1
ATOM 709 N N . PHE A 1 89 ? -2.194 -2.704 -8.680 1.00 96.25 89 PHE A N 1
ATOM 710 C CA . PHE A 1 89 ? -2.498 -3.277 -7.373 1.00 96.25 89 PHE A CA 1
ATOM 711 C C . PHE A 1 89 ? -3.030 -2.206 -6.414 1.00 96.25 89 PHE A C 1
ATOM 713 O O . PHE A 1 89 ? -4.119 -2.364 -5.864 1.00 96.25 89 PHE A O 1
ATOM 720 N N . ALA A 1 90 ? -2.312 -1.091 -6.247 1.00 96.00 90 ALA A N 1
ATOM 721 C CA . ALA A 1 90 ? -2.723 -0.017 -5.343 1.00 96.00 90 ALA A CA 1
ATOM 722 C C . ALA A 1 90 ? -4.093 0.572 -5.735 1.00 96.00 90 ALA A C 1
ATOM 724 O O . ALA A 1 90 ? -4.957 0.768 -4.881 1.00 96.00 90 ALA A O 1
ATOM 725 N N . ASP A 1 91 ? -4.340 0.790 -7.029 1.00 96.00 91 ASP A N 1
ATOM 726 C CA . ASP A 1 91 ? -5.619 1.293 -7.539 1.00 96.00 91 ASP A CA 1
ATOM 727 C C . ASP A 1 91 ? -6.764 0.303 -7.295 1.00 96.00 91 ASP A C 1
ATOM 729 O O . ASP A 1 91 ? -7.870 0.698 -6.914 1.00 96.00 91 ASP A O 1
ATOM 733 N N . GLY A 1 92 ? -6.513 -0.989 -7.526 1.00 95.62 92 GLY A N 1
ATOM 734 C CA . GLY A 1 92 ? -7.484 -2.055 -7.291 1.00 95.62 92 GLY A CA 1
ATOM 735 C C . GLY A 1 92 ? -7.865 -2.165 -5.817 1.00 95.62 92 GLY A C 1
ATOM 736 O O . GLY A 1 92 ? -9.053 -2.195 -5.488 1.00 95.62 92 GLY A O 1
ATOM 737 N N . LEU A 1 93 ? -6.866 -2.143 -4.934 1.00 96.31 93 LEU A N 1
ATOM 738 C CA . LEU A 1 93 ? -7.059 -2.188 -3.489 1.00 96.31 93 LEU A CA 1
ATOM 739 C C . LEU A 1 93 ? -7.847 -0.972 -2.992 1.00 96.31 93 LEU A C 1
ATOM 741 O O . LEU A 1 93 ? -8.807 -1.120 -2.238 1.00 96.31 93 LEU A O 1
ATOM 745 N N . TYR A 1 94 ? -7.483 0.225 -3.449 1.00 95.69 94 TYR A N 1
ATOM 746 C CA . TYR A 1 94 ? -8.177 1.462 -3.099 1.00 95.69 94 TYR A CA 1
ATOM 747 C C . TYR A 1 94 ? -9.661 1.420 -3.490 1.00 95.69 94 TYR A C 1
ATOM 749 O O . TYR A 1 94 ? -10.527 1.721 -2.666 1.00 95.69 94 TYR A O 1
ATOM 757 N N . LYS A 1 95 ? -9.976 0.982 -4.717 1.00 95.25 95 LYS A N 1
ATOM 758 C CA . LYS A 1 95 ? -11.367 0.830 -5.179 1.00 95.25 95 LYS A CA 1
ATOM 759 C C . LYS A 1 95 ? -12.135 -0.178 -4.329 1.00 95.25 95 LYS A C 1
ATOM 761 O O . LYS A 1 95 ? -13.259 0.107 -3.919 1.00 95.25 95 LYS A O 1
ATOM 766 N N . LEU A 1 96 ? -11.526 -1.329 -4.048 1.00 94.69 96 LEU A N 1
ATOM 767 C CA . LEU A 1 96 ? -12.131 -2.380 -3.234 1.00 94.69 96 LEU A CA 1
ATOM 768 C C . LEU A 1 96 ? -12.478 -1.866 -1.830 1.00 94.69 96 LEU A C 1
ATOM 770 O O . LEU A 1 96 ? -13.617 -2.005 -1.390 1.00 94.69 96 LEU A O 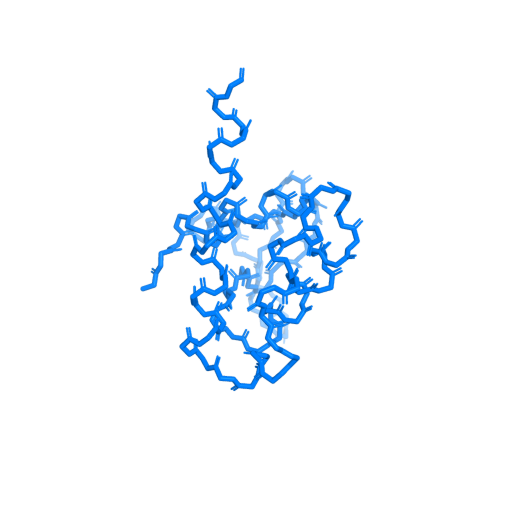1
ATOM 774 N N . LEU A 1 97 ? -11.523 -1.219 -1.160 1.00 93.25 97 LEU A N 1
ATOM 775 C CA . LEU A 1 97 ? -11.699 -0.706 0.197 1.00 93.25 97 LEU A CA 1
ATOM 776 C C . LEU A 1 97 ? -12.686 0.467 0.278 1.00 93.25 97 LEU A C 1
ATOM 778 O O . LEU A 1 97 ? -13.411 0.589 1.266 1.00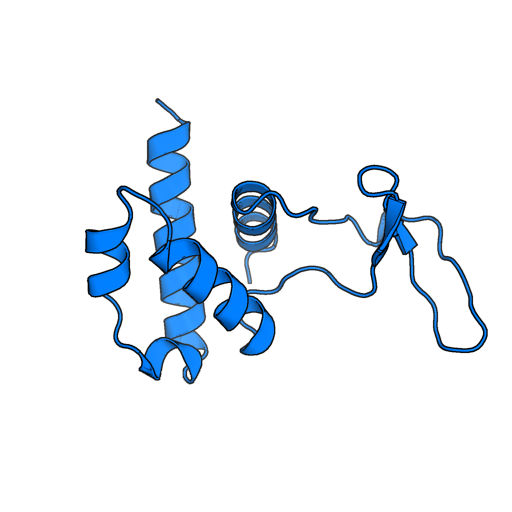 93.25 97 LEU A O 1
ATOM 782 N N . LYS A 1 98 ? -12.761 1.328 -0.746 1.00 91.06 98 LYS A N 1
ATOM 783 C CA . LYS A 1 98 ? -13.790 2.380 -0.792 1.00 91.06 98 LYS A CA 1
ATOM 784 C C . LYS A 1 98 ? -15.201 1.810 -0.929 1.00 91.06 98 LYS A C 1
ATOM 786 O O . LYS A 1 98 ? -16.119 2.341 -0.311 1.00 91.06 98 LYS A O 1
ATOM 791 N N . ILE A 1 99 ? -15.381 0.733 -1.696 1.00 90.19 99 ILE A N 1
ATOM 792 C CA . ILE A 1 99 ? -16.684 0.065 -1.822 1.00 90.19 99 ILE A CA 1
ATOM 793 C C . ILE A 1 99 ? -17.098 -0.575 -0.491 1.00 90.19 99 ILE A C 1
ATOM 795 O O . ILE A 1 99 ? -18.269 -0.504 -0.122 1.00 90.19 99 ILE A O 1
ATOM 799 N N . THR A 1 100 ? -16.161 -1.185 0.239 1.00 82.25 100 THR A N 1
ATOM 800 C CA . THR A 1 100 ? -16.471 -1.875 1.500 1.00 82.25 100 THR A CA 1
ATOM 801 C C . THR A 1 100 ? -16.676 -0.931 2.682 1.00 82.25 100 THR A C 1
ATOM 803 O O . THR A 1 100 ? -17.534 -1.216 3.505 1.00 82.25 100 THR A O 1
ATOM 806 N N . LYS A 1 101 ? -15.955 0.198 2.763 1.00 69.12 101 LYS A N 1
ATOM 807 C CA . LYS A 1 101 ? -16.151 1.217 3.817 1.00 69.12 101 LYS A CA 1
ATOM 808 C C . LYS A 1 101 ? -17.353 2.147 3.584 1.00 69.12 101 LYS A C 1
ATOM 810 O O . LYS A 1 101 ? -17.717 2.892 4.485 1.00 69.12 101 LYS A O 1
ATOM 815 N N . GLY A 1 102 ? -17.929 2.154 2.379 1.00 57.38 102 GLY A N 1
ATOM 816 C CA . GLY A 1 102 ? -19.106 2.960 2.026 1.00 57.38 102 GLY A CA 1
ATOM 817 C C . GLY A 1 102 ? -20.459 2.282 2.288 1.00 57.38 102 GLY A C 1
ATOM 818 O O . GLY A 1 102 ? -21.486 2.839 1.902 1.00 57.38 102 GLY A O 1
ATOM 819 N N . ARG A 1 103 ? -20.463 1.085 2.885 1.00 43.56 103 ARG A N 1
ATOM 820 C CA . ARG A 1 103 ? -21.649 0.364 3.371 1.00 43.56 103 ARG A CA 1
ATOM 821 C C . ARG A 1 103 ? -21.654 0.349 4.890 1.00 43.56 103 ARG A C 1
ATOM 823 O O . ARG A 1 103 ? -22.773 0.359 5.440 1.00 43.56 103 ARG A O 1
#

Sequence (103 aa):
MSEERDRFLTEAMGECFHDIDLGKPVFSCKGGGFVCPKCEELVVSNNYFSTREDFARLWQWVSKQEGLGSFFSAFPADTIENSDERNRFADGLYKLLKITKGR